Protein AF-A0A967JPM0-F1 (afdb_monomer_lite)

Secondary structure (DSSP, 8-state):
-HHHHT--HHHHHHHHHHHHH-SS-EEEPPGGGGGSTTHHHHHHHHHHHHHHTT-SSSTT-EEES--TTSS---HHHHH-GGGSPTTPPP--

Structure (mmCIF, N/CA/C/O backbone):
data_AF-A0A967JPM0-F1
#
_entry.id   AF-A0A967JPM0-F1
#
loop_
_atom_site.group_PDB
_atom_site.id
_atom_site.type_symbol
_atom_site.label_atom_id
_atom_site.label_alt_id
_atom_site.label_comp_id
_atom_site.label_asym_id
_atom_site.label_entity_id
_atom_site.label_seq_id
_atom_site.pdbx_PDB_ins_code
_atom_site.Cartn_x
_atom_site.Cartn_y
_atom_site.Cartn_z
_atom_site.occupancy
_atom_site.B_iso_or_equiv
_atom_site.auth_seq_id
_atom_site.auth_comp_id
_atom_site.auth_asym_id
_atom_site.auth_atom_id
_atom_site.pdbx_PDB_model_num
ATOM 1 N N . ALA A 1 1 ? -0.321 2.904 19.224 1.00 91.62 1 ALA A N 1
ATOM 2 C CA . ALA A 1 1 ? -0.269 3.406 17.833 1.00 91.62 1 ALA A CA 1
ATO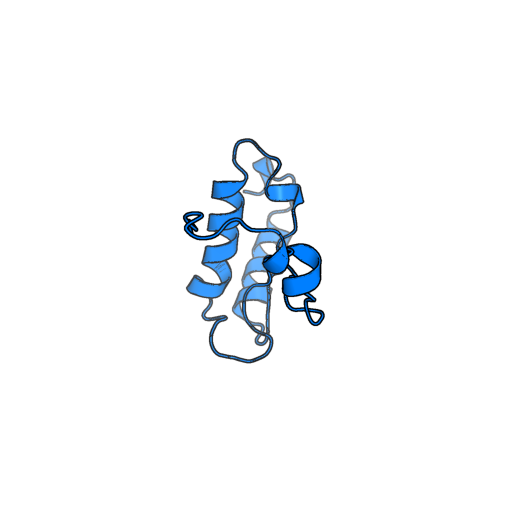M 3 C C . ALA A 1 1 ? -0.352 4.932 17.792 1.00 91.62 1 ALA A C 1
ATOM 5 O O . ALA A 1 1 ? 0.622 5.540 17.374 1.00 91.62 1 ALA A O 1
ATOM 6 N N . ALA A 1 2 ? -1.432 5.540 18.305 1.00 97.44 2 ALA A N 1
ATOM 7 C CA . ALA A 1 2 ? -1.661 6.991 18.270 1.00 97.44 2 ALA A CA 1
ATOM 8 C C . ALA A 1 2 ? -0.446 7.846 18.685 1.00 97.44 2 ALA A C 1
ATOM 10 O O . ALA A 1 2 ? 0.063 8.614 17.876 1.00 97.44 2 ALA A O 1
ATOM 11 N N . GLY A 1 3 ? 0.098 7.634 19.889 1.00 98.31 3 GLY A N 1
ATOM 12 C CA . GLY A 1 3 ? 1.247 8.411 20.380 1.00 98.31 3 GLY A CA 1
ATOM 13 C C . GLY A 1 3 ? 2.553 8.229 19.592 1.00 98.31 3 GLY A C 1
ATOM 14 O O . GLY A 1 3 ? 3.355 9.149 19.536 1.00 98.31 3 GLY A O 1
ATOM 15 N N . ILE A 1 4 ? 2.762 7.073 18.949 1.00 96.88 4 ILE A N 1
ATOM 16 C CA . ILE A 1 4 ? 3.967 6.816 18.136 1.00 96.88 4 ILE A CA 1
ATOM 17 C C . ILE A 1 4 ? 3.834 7.482 16.765 1.00 96.88 4 ILE A C 1
ATOM 19 O O . ILE A 1 4 ? 4.790 8.053 16.253 1.00 96.88 4 ILE A O 1
ATOM 23 N N . CYS A 1 5 ? 2.653 7.376 16.157 1.00 95.38 5 CYS A N 1
ATOM 24 C CA . CYS A 1 5 ? 2.401 7.882 14.811 1.00 95.38 5 CYS A CA 1
ATOM 25 C C . CYS A 1 5 ? 2.028 9.371 14.789 1.00 95.38 5 CYS A C 1
ATOM 27 O O . CYS A 1 5 ? 2.014 9.957 13.713 1.00 95.38 5 CYS A O 1
ATOM 29 N N . GLY A 1 6 ? 1.688 9.967 15.938 1.00 98.00 6 GLY A N 1
ATOM 30 C CA . GLY A 1 6 ? 1.132 11.321 16.001 1.00 98.00 6 GLY A CA 1
ATOM 31 C C . GLY A 1 6 ? -0.253 11.434 15.355 1.00 98.00 6 GLY A C 1
ATOM 32 O O . GLY A 1 6 ? -0.629 12.509 14.905 1.00 98.00 6 GLY A O 1
ATOM 33 N N . VAL A 1 7 ? -0.997 10.324 15.276 1.00 97.94 7 VAL A N 1
ATOM 34 C CA . VAL A 1 7 ? -2.332 10.252 14.660 1.00 97.94 7 VAL A CA 1
ATOM 35 C C . VAL A 1 7 ? -3.380 10.080 15.763 1.00 97.94 7 VAL A C 1
ATOM 37 O O . VAL A 1 7 ? -3.178 9.221 16.628 1.00 97.94 7 VAL A O 1
ATOM 40 N N . PRO A 1 8 ? -4.492 10.839 15.759 1.00 98.50 8 PRO A N 1
ATOM 41 C CA . PRO A 1 8 ? -5.572 10.660 16.725 1.00 98.50 8 PRO A CA 1
ATOM 42 C C . PRO A 1 8 ? -6.094 9.218 16.764 1.00 98.50 8 PRO A C 1
ATOM 44 O O . PRO A 1 8 ? -6.247 8.562 15.735 1.00 98.50 8 PRO A O 1
ATOM 47 N N . GLU A 1 9 ? -6.413 8.710 17.958 1.00 98.44 9 GLU A N 1
ATOM 48 C CA . GLU A 1 9 ? -6.924 7.338 18.106 1.00 98.44 9 GLU A CA 1
ATOM 49 C C . GLU A 1 9 ? -8.237 7.120 17.339 1.00 98.44 9 GLU A C 1
ATOM 51 O O . GLU A 1 9 ? -8.432 6.067 16.725 1.00 98.44 9 GLU A O 1
ATOM 56 N N . GLY A 1 10 ? -9.108 8.135 17.330 1.00 98.56 10 GLY A N 1
ATOM 57 C CA . GLY A 1 10 ? -10.367 8.112 16.589 1.00 98.56 10 GLY A CA 1
ATOM 58 C C . GLY A 1 10 ? -10.167 7.852 15.096 1.00 98.56 10 GLY A C 1
ATOM 59 O O . GLY A 1 10 ? -10.877 7.025 14.532 1.00 98.56 10 GLY A O 1
ATOM 60 N N . ASP A 1 11 ? -9.148 8.459 14.486 1.00 98.62 11 ASP A N 1
ATOM 61 C CA . ASP A 1 11 ? -8.859 8.306 13.057 1.00 98.62 11 ASP A CA 1
ATOM 62 C C . ASP A 1 11 ? -8.345 6.902 12.731 1.00 98.62 11 ASP A C 1
ATOM 64 O O . ASP A 1 11 ? -8.733 6.312 11.722 1.00 98.62 11 ASP A O 1
ATOM 68 N N . ILE A 1 12 ? -7.521 6.322 13.611 1.00 98.31 12 ILE A N 1
ATOM 69 C CA . ILE A 1 12 ? -7.042 4.940 13.461 1.00 98.31 12 ILE A CA 1
ATOM 70 C C . ILE A 1 12 ? -8.228 3.968 13.489 1.00 98.31 12 ILE A C 1
ATOM 72 O O . ILE A 1 12 ? -8.316 3.071 12.647 1.00 98.31 12 ILE A O 1
ATOM 76 N N . ARG A 1 13 ? -9.158 4.155 14.435 1.00 98.38 13 ARG A N 1
ATOM 77 C CA . ARG A 1 13 ? -10.365 3.324 14.549 1.00 98.38 13 ARG A CA 1
ATOM 78 C C . ARG A 1 13 ? -11.294 3.521 13.353 1.00 98.38 13 ARG A C 1
ATOM 80 O O . ARG A 1 13 ? -11.758 2.537 12.785 1.00 98.38 13 ARG A O 1
ATOM 87 N N . ALA A 1 14 ? -11.520 4.766 12.943 1.00 98.44 14 ALA A N 1
ATOM 88 C CA . ALA A 1 14 ? -12.350 5.094 11.790 1.00 98.44 14 ALA A CA 1
ATOM 89 C C . ALA A 1 14 ? -11.795 4.469 10.503 1.00 98.44 14 ALA A C 1
ATOM 91 O O . ALA A 1 14 ? -12.548 3.861 9.746 1.00 98.44 14 ALA A O 1
ATOM 92 N N . PHE A 1 15 ? -10.479 4.541 10.283 1.00 97.75 15 PHE A N 1
ATOM 93 C CA . PHE A 1 15 ? -9.825 3.878 9.158 1.00 97.75 15 PHE A CA 1
ATOM 94 C C . PHE A 1 15 ? -10.033 2.360 9.186 1.00 97.75 15 PHE A C 1
ATOM 96 O O . PHE A 1 15 ? -10.396 1.779 8.164 1.00 97.75 15 PHE A O 1
ATOM 103 N N . ALA A 1 16 ? -9.828 1.718 10.341 1.00 97.31 16 ALA A N 1
ATOM 104 C CA . ALA A 1 16 ? -9.989 0.273 10.473 1.00 97.31 16 ALA A CA 1
ATOM 105 C C . ALA A 1 16 ? -11.426 -0.173 10.143 1.00 97.31 16 ALA A C 1
ATOM 107 O O . ALA A 1 16 ? -11.613 -1.107 9.363 1.00 97.31 16 ALA A O 1
ATOM 108 N N . GLU A 1 17 ? -12.429 0.537 10.668 1.00 97.94 17 GLU A N 1
ATOM 109 C CA . GLU A 1 17 ? -13.851 0.289 10.392 1.00 97.94 17 GLU A CA 1
ATOM 110 C C . GLU A 1 17 ? -14.206 0.510 8.916 1.00 97.94 17 GLU A C 1
ATOM 112 O O . GLU A 1 17 ? -14.847 -0.338 8.290 1.00 97.94 17 GLU A O 1
ATOM 117 N N . LEU A 1 18 ? -13.758 1.627 8.330 1.00 97.69 18 LEU A N 1
ATOM 118 C CA . LEU A 1 18 ? -13.978 1.933 6.915 1.00 97.69 18 LEU A CA 1
ATOM 119 C C . LEU A 1 18 ? -13.366 0.855 6.022 1.00 97.69 18 LEU A C 1
ATOM 121 O O . LEU A 1 18 ? -14.044 0.314 5.151 1.00 97.69 18 LEU A O 1
ATOM 125 N N . TYR A 1 19 ? -12.101 0.505 6.253 1.00 97.69 19 TYR A N 1
ATOM 126 C CA . TYR A 1 19 ? -11.408 -0.483 5.436 1.00 97.69 19 TYR A CA 1
ATOM 127 C C . TYR A 1 19 ? -12.008 -1.885 5.591 1.00 97.69 19 TYR A C 1
ATOM 129 O O . TYR A 1 19 ? -12.114 -2.623 4.612 1.00 97.69 19 TYR A O 1
ATOM 137 N N . HIS A 1 20 ? -12.453 -2.253 6.796 1.00 96.31 20 HIS A N 1
ATOM 138 C CA . HIS A 1 20 ? -13.148 -3.515 7.025 1.00 96.31 20 HIS A CA 1
ATOM 139 C C . HIS A 1 20 ? -14.471 -3.574 6.246 1.00 96.31 20 HIS A C 1
ATOM 141 O O . HIS A 1 20 ? -14.678 -4.505 5.462 1.00 96.31 20 HIS A O 1
ATOM 147 N N . ARG A 1 21 ? -15.329 -2.558 6.397 1.00 96.88 21 ARG A N 1
ATOM 148 C CA . ARG A 1 21 ? -16.697 -2.551 5.856 1.00 96.88 21 ARG A CA 1
ATOM 149 C C . ARG A 1 21 ? -16.786 -2.328 4.349 1.00 96.88 21 ARG A C 1
ATOM 151 O O . ARG A 1 21 ? -17.691 -2.864 3.715 1.00 96.88 21 ARG A O 1
ATOM 158 N N . LEU A 1 22 ? -15.905 -1.516 3.770 1.00 96.69 22 LEU A N 1
ATOM 159 C CA . LEU A 1 22 ? -16.000 -1.145 2.358 1.00 96.69 22 LEU A CA 1
ATOM 160 C C . LEU A 1 22 ? -15.499 -2.269 1.447 1.00 96.69 22 LEU A C 1
ATOM 162 O O . LEU A 1 22 ? -14.429 -2.832 1.658 1.00 96.69 22 LEU A O 1
ATOM 166 N N . SER A 1 23 ? -16.259 -2.584 0.404 1.00 95.44 23 SER A N 1
ATOM 167 C CA . SER A 1 23 ? -15.843 -3.466 -0.687 1.00 95.44 23 SER A CA 1
ATOM 168 C C . SER A 1 23 ? -16.513 -2.961 -1.973 1.00 95.44 23 SER A C 1
ATOM 170 O O . SER A 1 23 ? -17.743 -2.913 -2.005 1.00 95.44 23 SER A O 1
ATOM 172 N N . PRO A 1 24 ? -15.757 -2.551 -3.008 1.00 96.50 24 PRO A N 1
ATOM 173 C CA . PRO A 1 24 ? -14.303 -2.653 -3.126 1.00 96.50 24 PRO A CA 1
ATOM 174 C C . PRO A 1 24 ? -13.513 -1.637 -2.270 1.00 96.50 24 PRO A C 1
ATOM 176 O O . PRO A 1 24 ? -13.938 -0.502 -2.081 1.00 96.50 24 PRO A O 1
ATOM 179 N N . ALA A 1 25 ? -12.338 -2.043 -1.789 1.00 97.12 25 ALA A N 1
ATOM 180 C CA . ALA A 1 25 ? -11.343 -1.240 -1.089 1.00 97.12 25 ALA A CA 1
ATOM 181 C C . ALA A 1 25 ? -9.927 -1.755 -1.415 1.00 97.12 25 ALA A C 1
ATOM 183 O O . ALA A 1 25 ? -9.581 -2.908 -1.136 1.00 97.12 25 ALA A O 1
ATOM 184 N N . ALA A 1 26 ? -9.091 -0.885 -1.980 1.00 95.62 26 ALA A N 1
ATOM 185 C CA . ALA A 1 26 ? -7.698 -1.181 -2.299 1.00 95.62 26 ALA A CA 1
ATOM 186 C C . ALA A 1 26 ? -6.740 -0.261 -1.536 1.00 95.62 26 ALA A C 1
ATOM 188 O O . ALA A 1 26 ? -7.068 0.886 -1.241 1.00 95.62 26 ALA A O 1
ATOM 189 N N . ILE A 1 27 ? -5.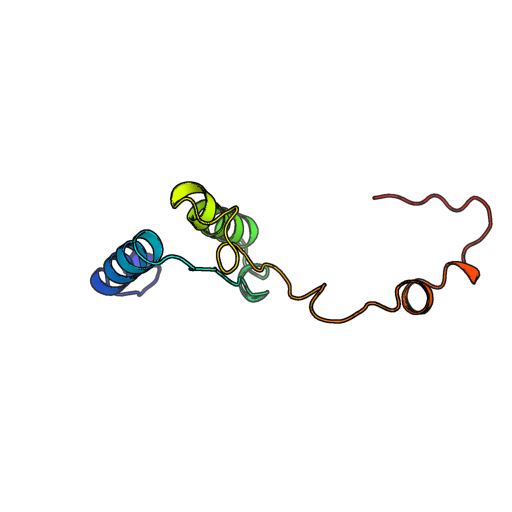537 -0.760 -1.249 1.00 95.81 27 ILE A N 1
ATOM 190 C CA . ILE A 1 27 ? -4.440 0.038 -0.691 1.00 95.81 27 ILE A CA 1
ATOM 191 C C . ILE A 1 27 ? -3.353 0.195 -1.752 1.00 95.81 27 ILE A C 1
ATOM 193 O O . ILE A 1 27 ? -2.862 -0.792 -2.297 1.00 95.81 27 ILE A O 1
ATOM 197 N N . SER A 1 28 ? -2.939 1.434 -2.016 1.00 93.19 28 SER A N 1
ATOM 198 C CA . SER A 1 28 ? -1.755 1.725 -2.826 1.00 93.19 28 SER A CA 1
ATOM 199 C C . SER A 1 28 ? -0.606 2.132 -1.913 1.00 93.19 28 SER A C 1
ATOM 201 O O . SER A 1 28 ? -0.712 3.132 -1.207 1.00 93.19 28 SER A O 1
ATO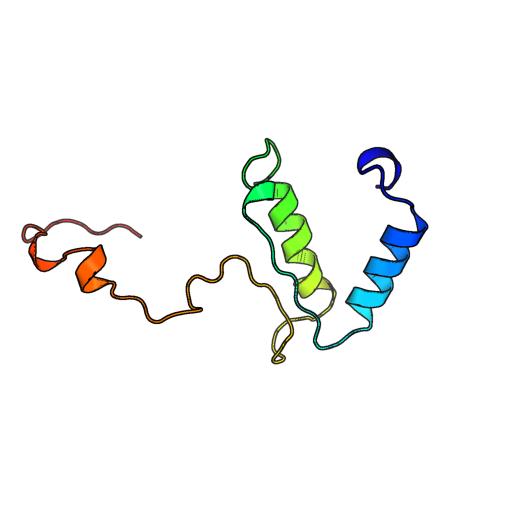M 203 N N . VAL A 1 29 ? 0.498 1.384 -1.928 1.00 92.31 29 VAL A N 1
ATOM 204 C CA . VAL A 1 29 ? 1.705 1.757 -1.174 1.00 92.31 29 VAL A CA 1
ATOM 205 C C . VAL A 1 29 ? 2.680 2.497 -2.081 1.00 92.31 29 VAL A C 1
ATOM 207 O O . VAL A 1 29 ? 2.900 2.107 -3.222 1.00 92.31 29 VAL A O 1
ATOM 210 N N . GLY A 1 30 ? 3.239 3.600 -1.583 1.00 87.06 30 GLY A N 1
ATOM 211 C CA . GLY A 1 30 ? 4.240 4.390 -2.298 1.00 87.06 30 GLY A CA 1
ATOM 212 C C . GLY A 1 30 ? 5.672 4.054 -1.880 1.00 87.06 30 GLY A C 1
ATOM 213 O O . GLY A 1 30 ? 5.913 3.437 -0.842 1.00 87.06 30 GLY A O 1
ATOM 214 N N . ASN A 1 31 ? 6.642 4.558 -2.646 1.00 88.00 31 ASN A N 1
ATOM 215 C CA . ASN A 1 31 ? 8.072 4.319 -2.407 1.00 88.00 31 ASN A CA 1
ATOM 216 C C . ASN A 1 31 ? 8.605 4.956 -1.108 1.00 88.00 31 ASN A C 1
ATOM 218 O O . ASN A 1 31 ? 9.682 4.587 -0.649 1.00 88.00 31 ASN A O 1
ATOM 222 N N . GLY A 1 32 ? 7.891 5.922 -0.514 1.00 90.25 32 GLY A N 1
ATOM 223 C CA . GLY A 1 32 ? 8.357 6.636 0.683 1.00 90.25 32 GLY A CA 1
ATOM 224 C C . GLY A 1 32 ? 8.640 5.705 1.866 1.00 90.25 32 GLY A C 1
ATOM 225 O O . GLY A 1 32 ? 9.633 5.879 2.567 1.00 90.25 32 GLY A O 1
ATOM 226 N N . LEU A 1 33 ? 7.830 4.654 2.024 1.00 90.31 33 LEU A N 1
ATOM 227 C CA . LEU A 1 33 ? 8.022 3.642 3.064 1.00 90.31 33 LEU A CA 1
ATOM 228 C C . LEU A 1 33 ? 9.293 2.814 2.849 1.00 90.31 33 LEU A C 1
ATOM 230 O O . LEU A 1 33 ? 9.909 2.398 3.822 1.00 90.31 33 LEU A O 1
ATOM 234 N N . GLU A 1 34 ? 9.718 2.596 1.599 1.00 90.19 34 GLU A N 1
ATOM 235 C CA . GLU A 1 34 ? 10.918 1.807 1.274 1.00 90.19 34 GLU A CA 1
ATOM 236 C C . GLU A 1 34 ? 12.212 2.500 1.742 1.00 90.19 34 GLU A C 1
ATOM 238 O O . GLU A 1 34 ? 13.239 1.848 1.915 1.00 90.19 34 GLU A O 1
ATOM 243 N N . ARG A 1 35 ? 12.178 3.819 1.979 1.00 90.44 35 ARG A N 1
ATOM 244 C CA . ARG A 1 35 ? 13.336 4.637 2.383 1.00 90.44 35 ARG A CA 1
ATOM 245 C C . ARG A 1 35 ? 13.372 4.892 3.889 1.00 90.44 35 ARG A C 1
ATOM 247 O O . ARG A 1 35 ? 13.679 5.990 4.341 1.00 90.44 35 ARG A O 1
ATOM 254 N N . ASN A 1 36 ? 13.067 3.861 4.670 1.00 90.38 36 ASN A N 1
ATOM 255 C CA . ASN A 1 36 ? 13.132 3.883 6.128 1.00 90.38 36 ASN A CA 1
ATOM 256 C C . ASN A 1 36 ? 13.877 2.641 6.648 1.00 90.38 36 ASN A C 1
ATOM 258 O O . ASN A 1 36 ? 13.767 1.564 6.063 1.00 90.38 36 ASN A O 1
ATOM 262 N N . ARG A 1 37 ? 14.577 2.768 7.788 1.00 94.06 37 ARG A N 1
ATOM 263 C CA . ARG A 1 37 ? 15.186 1.655 8.545 1.00 94.06 37 ARG A CA 1
ATOM 264 C C . ARG A 1 37 ? 14.247 0.451 8.683 1.00 94.06 37 ARG A C 1
ATOM 266 O O . ARG A 1 37 ? 14.703 -0.682 8.599 1.00 94.06 37 ARG A O 1
ATOM 273 N N . ASN A 1 38 ? 12.956 0.687 8.913 1.00 93.12 38 ASN A N 1
ATOM 274 C CA . ASN A 1 38 ? 11.949 -0.361 9.097 1.00 93.12 38 ASN A CA 1
ATOM 275 C C . ASN A 1 38 ? 10.988 -0.504 7.901 1.00 93.12 38 ASN A C 1
ATOM 277 O O . ASN A 1 38 ? 9.928 -1.118 8.040 1.00 93.12 38 ASN A O 1
ATOM 281 N N . GLY A 1 39 ? 11.358 0.016 6.726 1.00 93.56 39 GLY A N 1
ATOM 282 C CA . GLY A 1 39 ? 10.478 0.114 5.562 1.00 93.56 39 GLY A CA 1
ATOM 283 C C . GLY A 1 39 ? 9.871 -1.213 5.120 1.00 93.56 39 GLY A C 1
ATOM 284 O O . GLY A 1 39 ? 8.662 -1.315 4.920 1.00 93.56 39 GLY A O 1
ATOM 285 N N . GLY A 1 40 ? 10.689 -2.268 5.064 1.00 93.50 40 GLY A N 1
ATOM 286 C CA . GLY A 1 40 ? 10.216 -3.612 4.725 1.00 93.50 40 GLY A CA 1
ATOM 287 C C . GLY A 1 40 ? 9.176 -4.151 5.713 1.00 93.50 40 GLY A C 1
ATOM 288 O O . GLY A 1 40 ? 8.179 -4.736 5.296 1.00 93.50 40 GLY A O 1
ATOM 289 N N . SER A 1 41 ? 9.365 -3.919 7.015 1.00 95.56 41 SER A N 1
ATOM 290 C CA . SER A 1 41 ? 8.396 -4.325 8.041 1.00 95.56 41 SER A CA 1
ATOM 291 C C . SER A 1 41 ? 7.104 -3.512 7.954 1.00 95.56 41 SER A C 1
ATOM 293 O O . SER A 1 41 ? 6.024 -4.088 8.052 1.00 95.56 41 SER A O 1
ATOM 295 N N . GLY A 1 42 ? 7.204 -2.201 7.710 1.00 95.12 42 GLY A N 1
ATOM 296 C CA . GLY A 1 42 ? 6.044 -1.330 7.511 1.00 95.12 42 GLY A CA 1
ATOM 297 C C . GLY A 1 42 ? 5.204 -1.754 6.306 1.00 95.12 42 GLY A C 1
ATOM 298 O O . GLY A 1 42 ? 3.990 -1.900 6.420 1.00 95.12 42 GLY A O 1
ATOM 299 N N . ILE A 1 43 ? 5.854 -2.050 5.177 1.00 95.25 43 ILE A N 1
ATOM 300 C CA . ILE A 1 43 ? 5.177 -2.567 3.984 1.00 95.25 43 ILE A CA 1
ATOM 301 C C . ILE A 1 43 ? 4.478 -3.889 4.301 1.00 95.25 43 ILE A C 1
ATOM 303 O O . ILE A 1 43 ? 3.283 -3.991 4.050 1.00 95.25 43 ILE A O 1
ATOM 307 N N . ARG A 1 44 ? 5.160 -4.868 4.917 1.00 94.81 44 ARG A N 1
ATOM 308 C CA . ARG A 1 44 ? 4.538 -6.156 5.292 1.00 94.81 44 ARG A CA 1
ATOM 309 C C . ARG A 1 44 ? 3.304 -5.982 6.178 1.00 94.81 44 ARG A C 1
ATOM 311 O O . ARG A 1 44 ? 2.307 -6.659 5.945 1.00 94.81 44 ARG A O 1
ATOM 318 N N . ALA A 1 45 ? 3.352 -5.073 7.152 1.00 96.00 45 ALA A N 1
ATOM 319 C CA . ALA A 1 45 ? 2.205 -4.776 8.007 1.00 96.00 45 ALA A CA 1
ATOM 320 C C . ALA A 1 45 ? 1.014 -4.237 7.197 1.00 96.00 45 ALA A C 1
ATOM 322 O O . ALA A 1 45 ? -0.115 -4.674 7.404 1.00 96.00 45 ALA A O 1
ATOM 323 N N . ILE A 1 46 ? 1.262 -3.355 6.225 1.00 96.12 46 ILE A N 1
ATOM 324 C CA . ILE A 1 46 ? 0.219 -2.862 5.317 1.00 96.12 46 ILE A CA 1
ATOM 325 C C . ILE A 1 46 ? -0.325 -3.994 4.437 1.00 96.12 46 ILE A C 1
ATOM 327 O O . ILE A 1 46 ? -1.536 -4.097 4.267 1.00 96.12 46 ILE A O 1
ATOM 331 N N . LEU A 1 47 ? 0.545 -4.865 3.909 1.00 94.62 47 LEU A N 1
ATOM 332 C CA . LEU A 1 47 ? 0.138 -5.982 3.043 1.00 94.62 47 LEU A CA 1
ATOM 333 C C . LEU A 1 47 ? -0.740 -7.006 3.771 1.00 94.62 47 LEU A C 1
ATOM 335 O O . LEU A 1 47 ? -1.547 -7.680 3.135 1.00 94.62 47 LEU A O 1
ATOM 339 N N . ALA A 1 48 ? -0.606 -7.116 5.094 1.00 96.50 48 ALA A N 1
ATOM 340 C CA . ALA A 1 48 ? -1.452 -7.985 5.899 1.00 96.50 48 ALA A CA 1
ATOM 341 C C . ALA A 1 48 ? -2.909 -7.499 5.956 1.00 96.50 48 ALA A C 1
ATOM 343 O O . ALA A 1 48 ? -3.807 -8.324 6.070 1.00 96.50 48 ALA A O 1
ATOM 344 N N . LEU A 1 49 ? -3.173 -6.192 5.833 1.00 97.06 49 LEU A N 1
ATOM 345 C CA . LEU A 1 49 ? -4.530 -5.643 5.922 1.00 97.06 49 LEU A CA 1
ATOM 346 C C . LEU A 1 49 ? -5.493 -6.251 4.887 1.00 97.06 49 LEU A C 1
ATOM 348 O O . LEU A 1 49 ? -6.498 -6.810 5.320 1.00 97.06 49 LEU A O 1
ATOM 352 N N . PRO A 1 50 ? -5.226 -6.224 3.562 1.00 96.19 50 PRO A N 1
ATOM 353 C CA . PRO A 1 50 ? -6.118 -6.847 2.585 1.00 96.19 50 P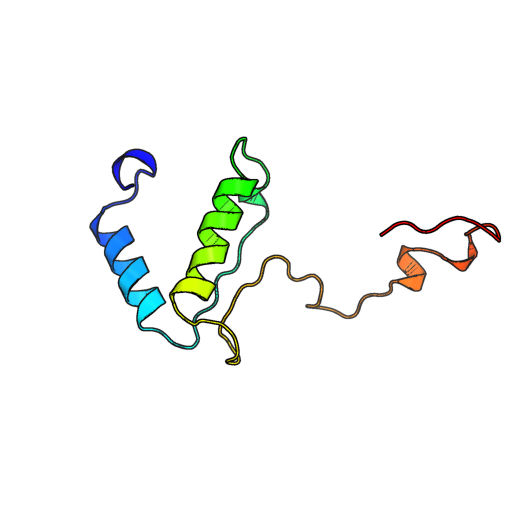RO A CA 1
ATOM 354 C C . PRO A 1 50 ? -6.256 -8.361 2.783 1.00 96.19 50 PRO A C 1
ATOM 356 O O . PRO A 1 50 ? -7.315 -8.910 2.489 1.00 96.19 50 PRO A O 1
ATOM 359 N N . ALA A 1 51 ? -5.228 -9.042 3.302 1.00 94.88 51 ALA A N 1
ATOM 360 C CA . ALA A 1 51 ? -5.312 -10.468 3.619 1.00 94.88 51 ALA A CA 1
ATOM 361 C C . ALA A 1 51 ? -6.264 -10.729 4.799 1.00 94.88 51 ALA A C 1
ATOM 363 O O . ALA A 1 51 ? -7.129 -11.595 4.713 1.00 94.88 51 ALA A O 1
ATOM 364 N N . LEU A 1 52 ? -6.142 -9.944 5.874 1.00 96.31 52 LEU A N 1
ATOM 365 C CA . LEU A 1 52 ? -6.959 -10.060 7.084 1.00 96.31 52 LEU A CA 1
ATOM 366 C C . LEU A 1 52 ? -8.416 -9.649 6.858 1.00 96.31 52 LEU A C 1
ATOM 368 O O . LEU A 1 52 ? -9.311 -10.191 7.498 1.00 96.31 52 LEU A O 1
ATOM 372 N N . THR A 1 53 ? -8.666 -8.693 5.963 1.00 96.19 53 THR A N 1
ATOM 373 C CA . THR A 1 53 ? -10.014 -8.164 5.705 1.00 96.19 53 THR A CA 1
ATOM 374 C C . THR A 1 53 ? -10.655 -8.722 4.432 1.00 96.19 53 THR A C 1
ATOM 376 O O . THR A 1 53 ? -11.679 -8.203 3.985 1.00 96.19 53 THR A O 1
ATOM 379 N N . GLY A 1 54 ? -10.079 -9.779 3.845 1.00 95.38 54 GLY A N 1
ATOM 380 C CA . GLY A 1 54 ? -10.664 -10.486 2.702 1.00 95.38 54 GLY A CA 1
ATOM 381 C C . GLY A 1 54 ? -10.737 -9.654 1.416 1.00 95.38 54 GLY A C 1
ATOM 382 O O . GLY A 1 54 ? -11.646 -9.834 0.611 1.00 95.38 54 GLY A O 1
ATOM 383 N N . LYS A 1 55 ? -9.798 -8.728 1.198 1.00 97.00 55 LYS A N 1
ATOM 384 C CA . LYS A 1 55 ? -9.762 -7.826 0.031 1.00 97.00 55 LYS A CA 1
ATOM 385 C C . LYS A 1 55 ? -8.968 -8.420 -1.133 1.00 97.00 55 LYS A C 1
ATOM 387 O O . LYS A 1 55 ? -8.285 -7.698 -1.849 1.00 97.00 55 LYS A O 1
ATOM 392 N N . PHE A 1 56 ? -9.056 -9.723 -1.366 1.00 95.44 56 PHE A N 1
ATOM 393 C CA . PHE A 1 56 ? -8.515 -10.350 -2.574 1.00 95.44 56 PHE A CA 1
ATOM 394 C C . PHE A 1 56 ? -9.621 -11.091 -3.329 1.00 95.44 56 PHE A C 1
ATOM 396 O O . PHE A 1 56 ? -10.631 -11.476 -2.752 1.00 95.44 56 PHE A O 1
ATOM 403 N N . GLY A 1 57 ? -9.453 -11.247 -4.644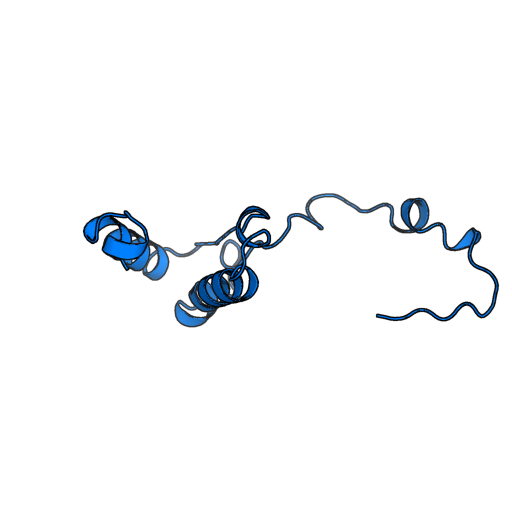 1.00 92.81 57 GLY A N 1
ATOM 404 C CA . GLY A 1 57 ? -10.386 -12.000 -5.492 1.00 92.81 57 GLY A CA 1
ATOM 405 C C . GLY A 1 57 ? -11.595 -11.223 -6.031 1.00 92.81 57 GLY A C 1
ATOM 406 O O . GLY A 1 57 ? -12.323 -11.755 -6.857 1.00 92.81 57 GLY A O 1
ATOM 407 N N . THR A 1 58 ? -11.803 -9.961 -5.637 1.00 94.62 58 THR A N 1
ATOM 408 C CA . THR A 1 58 ? -12.855 -9.090 -6.205 1.00 94.62 58 THR A CA 1
ATOM 409 C C . THR A 1 58 ? -12.238 -7.897 -6.928 1.00 94.62 58 THR A C 1
ATOM 411 O O . THR A 1 58 ? -11.305 -7.271 -6.423 1.00 94.62 58 THR A O 1
ATOM 414 N N . ARG A 1 59 ? -12.758 -7.543 -8.108 1.00 94.94 59 ARG A N 1
ATOM 415 C CA . ARG A 1 59 ? -12.279 -6.378 -8.867 1.00 94.94 59 ARG A CA 1
ATOM 416 C C . ARG A 1 59 ? -12.442 -5.093 -8.044 1.00 94.94 59 ARG A C 1
ATOM 418 O O . ARG A 1 59 ? -13.515 -4.825 -7.520 1.00 94.94 59 ARG A O 1
ATOM 425 N N . GLY A 1 60 ? -11.374 -4.300 -7.961 1.00 93.31 60 GLY A N 1
ATOM 426 C CA . GLY A 1 60 ? -11.325 -3.068 -7.164 1.00 93.31 60 GLY A CA 1
ATOM 427 C C . GLY A 1 60 ? -10.866 -3.268 -5.715 1.00 93.31 60 GLY A C 1
ATOM 428 O O . GLY A 1 60 ? -10.521 -2.289 -5.061 1.00 93.31 60 GLY A O 1
ATOM 429 N N . ASN A 1 61 ? -10.805 -4.510 -5.226 1.00 96.38 61 ASN A N 1
ATOM 430 C CA . ASN A 1 61 ? -10.112 -4.847 -3.986 1.00 96.38 61 ASN A CA 1
ATOM 431 C C . ASN A 1 61 ? -8.612 -5.075 -4.239 1.00 96.38 61 ASN A C 1
ATOM 433 O O . ASN A 1 61 ? -8.186 -5.347 -5.364 1.00 96.38 61 ASN A O 1
ATOM 437 N N . GLY A 1 62 ? -7.820 -5.020 -3.169 1.00 94.75 62 GLY A N 1
ATOM 438 C CA . GLY A 1 62 ? -6.462 -5.558 -3.155 1.00 94.75 62 GLY A CA 1
ATOM 439 C C . GLY A 1 62 ? -5.390 -4.524 -2.869 1.00 94.75 62 GLY A C 1
ATOM 440 O O . GLY A 1 62 ? -5.580 -3.582 -2.098 1.00 94.75 62 GLY A O 1
ATOM 441 N N . LEU A 1 63 ? -4.224 -4.745 -3.464 1.00 94.12 63 LEU A N 1
ATOM 442 C CA . LEU A 1 63 ? -3.023 -3.971 -3.210 1.00 94.12 63 LEU A CA 1
ATOM 443 C C . LEU A 1 63 ? -2.389 -3.533 -4.526 1.00 94.12 63 LEU A C 1
ATOM 445 O O . LEU A 1 63 ? -2.184 -4.345 -5.426 1.00 94.12 63 LEU A O 1
ATOM 449 N N . ILE A 1 64 ? -1.991 -2.267 -4.589 1.00 91.88 64 ILE A N 1
ATOM 450 C CA . ILE A 1 64 ? -1.181 -1.718 -5.670 1.00 91.88 64 ILE A CA 1
ATOM 451 C C . ILE A 1 64 ? 0.167 -1.305 -5.077 1.00 91.88 64 ILE A C 1
ATOM 453 O O . ILE A 1 64 ? 0.290 -0.264 -4.439 1.00 91.88 64 ILE A O 1
ATOM 457 N N . ALA A 1 65 ? 1.191 -2.142 -5.256 1.00 87.94 65 ALA A N 1
ATOM 458 C CA . ALA A 1 65 ? 2.537 -1.823 -4.773 1.00 87.94 65 ALA A CA 1
ATOM 459 C C . ALA A 1 65 ? 3.300 -0.906 -5.735 1.00 87.94 65 ALA A C 1
ATOM 461 O O . ALA A 1 65 ? 4.002 0.005 -5.313 1.00 87.94 65 ALA A O 1
ATOM 462 N N . LYS A 1 66 ? 3.163 -1.149 -7.042 1.00 83.50 66 LYS A N 1
ATOM 463 C CA . LYS A 1 66 ? 3.729 -0.325 -8.116 1.00 83.50 66 LYS A CA 1
ATOM 464 C C . LYS A 1 66 ? 2.795 -0.378 -9.317 1.00 83.50 66 LYS A C 1
ATOM 466 O O . LYS A 1 66 ? 2.286 -1.442 -9.661 1.00 83.50 66 LYS A O 1
ATOM 471 N N . ALA A 1 67 ? 2.639 0.742 -10.016 1.00 79.75 67 ALA A N 1
ATOM 472 C CA . ALA A 1 67 ? 1.861 0.835 -11.253 1.00 79.75 67 ALA A CA 1
ATOM 473 C C . ALA A 1 67 ? 2.626 0.279 -12.476 1.00 79.75 67 ALA A C 1
ATOM 475 O O . ALA A 1 67 ? 2.503 0.783 -13.587 1.00 79.75 67 ALA A O 1
ATOM 476 N N . GLY A 1 68 ? 3.450 -0.758 -12.285 1.00 80.69 68 GLY A N 1
ATOM 477 C CA . GLY A 1 68 ? 4.360 -1.257 -13.318 1.00 80.69 68 GLY A CA 1
ATOM 478 C C . GLY A 1 68 ? 3.650 -1.815 -14.553 1.00 80.69 68 GLY A C 1
ATOM 479 O O . GLY A 1 68 ? 4.272 -1.906 -15.601 1.00 80.69 68 GLY A O 1
ATOM 480 N N . ALA A 1 69 ? 2.374 -2.181 -14.438 1.00 80.81 69 ALA A N 1
ATOM 481 C CA . ALA A 1 69 ? 1.544 -2.676 -15.536 1.00 80.81 69 ALA A CA 1
ATOM 482 C C . ALA A 1 69 ? 0.495 -1.653 -16.013 1.00 80.81 69 ALA A C 1
ATOM 484 O O . ALA A 1 69 ? -0.401 -2.014 -16.767 1.00 80.81 69 ALA A O 1
ATOM 485 N N . ALA A 1 70 ? 0.578 -0.390 -15.575 1.00 85.25 70 ALA A N 1
ATOM 486 C CA . ALA A 1 70 ? -0.381 0.638 -15.986 1.00 85.25 70 ALA A CA 1
ATOM 487 C C . ALA A 1 70 ? -0.277 0.991 -17.480 1.00 85.25 70 ALA A C 1
ATOM 489 O O . ALA A 1 70 ? -1.255 1.442 -18.068 1.00 85.25 70 ALA A O 1
ATOM 490 N N . PHE A 1 71 ? 0.887 0.756 -18.092 1.00 87.69 71 PHE A N 1
ATOM 491 C CA . PHE A 1 71 ? 1.137 0.984 -19.513 1.00 87.69 71 PHE A CA 1
ATOM 492 C C . PHE A 1 71 ? 1.861 -0.222 -20.131 1.00 87.69 71 PHE A C 1
ATOM 494 O O . PHE A 1 71 ? 2.626 -0.891 -19.423 1.00 87.69 71 PHE A O 1
ATOM 501 N N . PRO A 1 72 ? 1.665 -0.500 -21.436 1.00 88.94 72 PRO A N 1
ATOM 502 C CA . PRO A 1 72 ? 2.442 -1.511 -22.143 1.00 88.94 72 PRO A CA 1
ATOM 503 C C . PRO A 1 72 ? 3.943 -1.225 -22.031 1.00 88.94 72 PRO A C 1
ATOM 505 O O . PRO A 1 72 ? 4.395 -0.105 -22.271 1.00 88.94 72 PRO A O 1
ATOM 508 N N . LYS A 1 73 ? 4.725 -2.242 -21.667 1.00 89.00 73 LYS A N 1
ATOM 509 C CA . LYS A 1 73 ? 6.186 -2.140 -21.606 1.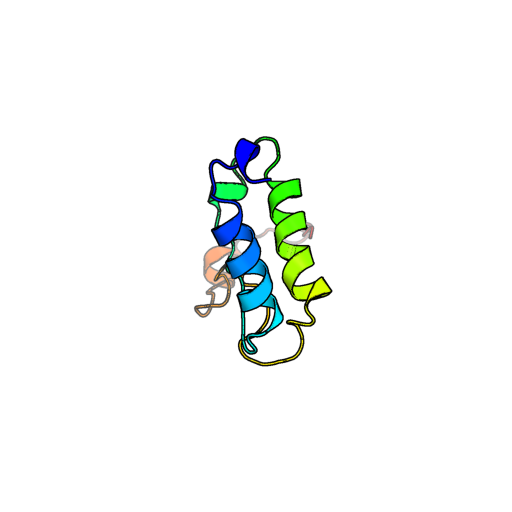00 89.00 73 LYS A CA 1
ATOM 510 C C . LYS A 1 73 ? 6.791 -2.481 -22.962 1.00 89.00 73 LYS A C 1
ATOM 512 O O . LYS A 1 73 ? 6.353 -3.417 -23.620 1.00 89.00 73 LYS A O 1
ATOM 517 N N . THR A 1 74 ? 7.858 -1.783 -23.328 1.00 92.50 74 THR A N 1
ATOM 518 C CA . THR A 1 74 ? 8.706 -2.106 -24.484 1.00 92.50 74 THR A CA 1
ATOM 519 C C . THR A 1 74 ? 9.971 -2.831 -24.023 1.00 92.50 74 THR A C 1
ATOM 521 O O . THR A 1 74 ? 11.088 -2.350 -24.203 1.00 92.50 74 THR A O 1
ATOM 524 N N . THR A 1 75 ? 9.792 -3.979 -23.366 1.00 90.19 75 THR A N 1
ATOM 525 C CA . THR A 1 75 ? 10.866 -4.696 -22.661 1.00 90.19 75 THR A CA 1
ATOM 526 C C . THR A 1 75 ? 12.066 -4.997 -23.560 1.00 90.19 75 THR A C 1
ATOM 528 O O . THR A 1 75 ? 13.186 -4.723 -23.146 1.00 90.19 75 THR A O 1
ATOM 531 N N . ASP A 1 76 ? 11.850 -5.415 -24.809 1.00 93.31 76 ASP A N 1
ATOM 532 C CA . ASP A 1 76 ? 12.938 -5.684 -25.763 1.00 93.31 76 ASP A CA 1
ATOM 533 C C . ASP A 1 76 ? 13.763 -4.429 -26.075 1.00 93.31 76 ASP A C 1
ATOM 535 O O . ASP A 1 76 ? 14.988 -4.479 -26.167 1.00 93.31 76 ASP A O 1
ATOM 539 N N . ARG A 1 77 ? 13.109 -3.263 -26.163 1.00 93.38 77 ARG A N 1
ATOM 540 C CA . ARG A 1 77 ? 13.797 -1.981 -26.382 1.00 93.38 77 ARG A CA 1
ATOM 541 C C . ARG A 1 77 ? 14.580 -1.536 -25.152 1.00 93.38 77 ARG A C 1
ATOM 543 O O . ARG A 1 77 ? 15.621 -0.907 -25.307 1.00 93.38 77 ARG A O 1
ATOM 550 N N . LEU A 1 78 ? 14.068 -1.825 -23.954 1.00 91.31 78 LEU A N 1
ATOM 551 C CA . LEU A 1 78 ? 14.705 -1.458 -22.689 1.00 91.31 78 LEU A CA 1
ATOM 552 C C . LEU A 1 78 ? 15.878 -2.385 -22.343 1.00 91.31 78 LEU A C 1
ATOM 554 O O . LEU A 1 78 ? 16.910 -1.913 -21.881 1.00 91.31 78 LEU A O 1
ATOM 558 N N . GLN A 1 79 ? 15.705 -3.691 -22.540 1.00 92.00 79 GLN A N 1
ATOM 559 C CA . GLN A 1 79 ? 16.668 -4.720 -22.143 1.00 92.00 79 GLN A CA 1
ATOM 560 C C . GLN A 1 79 ? 17.695 -5.037 -23.234 1.00 92.00 79 GLN A C 1
ATOM 562 O O . GLN A 1 79 ? 18.745 -5.576 -22.903 1.00 92.00 79 GLN A O 1
ATOM 567 N N . ARG A 1 80 ? 17.415 -4.699 -24.504 1.00 93.94 80 ARG A N 1
ATOM 568 C CA . ARG A 1 80 ? 18.300 -4.929 -25.661 1.00 93.94 80 ARG A CA 1
ATOM 569 C C . ARG A 1 80 ? 18.884 -6.351 -25.699 1.00 93.94 80 ARG A C 1
ATOM 571 O O . ARG A 1 80 ? 20.105 -6.512 -25.690 1.00 93.94 80 ARG A O 1
ATOM 578 N N . PRO A 1 81 ? 18.034 -7.397 -25.743 1.00 92.25 81 PRO A N 1
ATOM 579 C CA . PRO A 1 81 ? 18.504 -8.783 -25.776 1.00 92.25 81 PRO A CA 1
ATOM 580 C C . PRO A 1 81 ? 19.368 -9.081 -27.010 1.00 92.25 81 PRO A C 1
ATOM 582 O O . PRO A 1 81 ? 20.211 -9.969 -26.970 1.00 92.25 81 PRO A O 1
ATOM 585 N N . ASP A 1 82 ? 19.214 -8.302 -28.081 1.00 94.19 82 ASP A N 1
ATOM 586 C CA . ASP A 1 82 ? 20.042 -8.348 -29.287 1.00 94.19 82 ASP A CA 1
ATOM 587 C C . ASP A 1 82 ? 21.518 -7.984 -29.044 1.00 94.19 82 ASP A C 1
ATOM 589 O O . ASP A 1 82 ? 22.376 -8.364 -29.835 1.00 94.19 82 ASP A O 1
ATOM 593 N N . LEU A 1 83 ? 21.828 -7.274 -27.954 1.00 95.00 83 LEU A N 1
ATOM 594 C CA . LEU A 1 83 ? 23.199 -6.938 -27.558 1.00 95.00 83 LEU A CA 1
ATOM 595 C C . LEU A 1 83 ? 23.831 -7.974 -26.619 1.00 95.00 83 LEU A C 1
ATOM 597 O O . LEU A 1 83 ? 24.994 -7.825 -26.243 1.00 95.00 83 LEU A O 1
ATOM 601 N N . VAL A 1 84 ? 23.082 -8.995 -26.199 1.00 94.19 84 VAL A N 1
ATOM 602 C CA . VAL A 1 84 ? 23.545 -9.972 -25.211 1.00 94.19 84 VAL A CA 1
ATOM 603 C C . VAL A 1 84 ? 24.399 -11.045 -25.900 1.00 94.19 84 VAL A C 1
ATOM 605 O O . VAL A 1 84 ? 23.907 -11.721 -26.805 1.00 94.19 84 VAL A O 1
ATOM 608 N N . PRO A 1 85 ? 25.659 -11.267 -25.474 1.00 95.94 85 PRO A N 1
ATOM 609 C CA . PRO A 1 85 ? 26.482 -12.342 -26.018 1.00 95.94 85 PRO A CA 1
ATOM 610 C C . PRO A 1 85 ? 25.834 -13.717 -25.831 1.00 95.94 85 PRO A C 1
ATOM 612 O O . PRO A 1 85 ? 25.252 -14.012 -24.780 1.00 95.94 85 PRO A O 1
ATOM 615 N N . ALA A 1 86 ? 25.976 -14.584 -26.831 1.00 94.81 86 ALA A N 1
ATOM 616 C CA . ALA A 1 86 ? 25.480 -15.953 -26.760 1.00 94.81 86 ALA A CA 1
ATOM 617 C C . ALA A 1 86 ? 26.032 -16.681 -25.518 1.00 94.81 86 ALA A C 1
ATOM 619 O O . ALA A 1 86 ? 27.220 -16.600 -25.212 1.00 94.81 86 ALA A O 1
ATOM 620 N N . GLY A 1 87 ? 25.160 -17.385 -24.792 1.00 94.62 87 GLY A N 1
ATOM 621 C CA . GLY A 1 87 ? 25.525 -18.105 -23.566 1.00 94.62 87 GLY A CA 1
ATOM 622 C C . GLY A 1 87 ? 25.569 -17.251 -22.292 1.00 94.62 87 GLY A C 1
ATOM 623 O O . GLY A 1 87 ? 25.887 -17.780 -21.227 1.00 94.62 87 GLY A O 1
ATOM 624 N N . THR A 1 88 ? 25.223 -15.959 -22.357 1.00 94.19 88 THR A N 1
ATOM 625 C CA . THR A 1 88 ? 25.103 -15.114 -21.157 1.00 94.19 88 THR A CA 1
ATOM 626 C C . THR A 1 88 ? 24.020 -15.661 -20.226 1.00 94.19 88 THR A C 1
ATOM 628 O O . THR A 1 88 ? 22.853 -15.780 -20.598 1.00 94.19 88 THR A O 1
ATOM 631 N N . ARG A 1 89 ? 24.405 -15.984 -18.988 1.00 93.25 89 ARG A N 1
ATOM 632 C CA . ARG A 1 89 ? 23.497 -16.499 -17.958 1.00 93.25 89 ARG A CA 1
ATOM 633 C C . ARG A 1 89 ? 22.486 -15.431 -17.540 1.00 93.25 89 ARG A C 1
ATOM 635 O O . ARG A 1 89 ? 22.870 -14.333 -17.149 1.00 93.25 89 ARG A O 1
ATOM 642 N N . THR A 1 90 ? 21.207 -15.791 -17.515 1.00 88.06 90 THR A N 1
ATOM 643 C CA . THR A 1 90 ? 20.149 -14.990 -16.883 1.00 88.06 90 THR A CA 1
ATOM 644 C C . THR A 1 90 ? 19.896 -15.495 -15.462 1.00 88.06 90 THR A C 1
ATOM 646 O O . THR A 1 90 ? 19.886 -16.703 -15.224 1.00 88.06 90 THR A O 1
ATOM 649 N N . ILE A 1 91 ? 19.704 -14.582 -14.511 1.00 85.38 91 ILE A N 1
ATOM 650 C CA . ILE A 1 91 ? 19.315 -14.898 -13.131 1.00 85.38 91 ILE A CA 1
ATOM 651 C C . ILE A 1 91 ? 18.038 -14.116 -12.826 1.00 85.38 91 ILE A C 1
ATOM 653 O O . ILE A 1 91 ? 18.008 -12.907 -13.045 1.00 85.38 91 ILE A O 1
ATOM 657 N N . ASN A 1 92 ? 17.017 -14.816 -12.330 1.00 50.44 92 ASN A N 1
ATOM 658 C CA . ASN A 1 92 ? 15.841 -14.274 -11.650 1.00 50.44 92 ASN A CA 1
ATOM 659 C C . ASN A 1 92 ? 15.470 -15.219 -10.510 1.00 50.44 92 ASN A C 1
ATOM 661 O O . ASN A 1 92 ? 15.522 -16.446 -10.755 1.00 50.44 92 ASN A O 1
#

pLDDT: mean 93.24, std 6.1, range [50.44, 98.62]

Radius of gyration: 19.15 Å; chains: 1; bounding box: 43×29×50 Å

Foldseek 3Di:
DCVVVVHDPVVVVVVLVCLLPDPPDEEEDDCPLVPDPCSVVVVVVVQVSCVVSVQPDDPSGYYHDDCPVVDDDPCCVVVVVVPDDPPDDDDD

Sequence (92 aa):
AAGICGVPEGDIRAFAELYHRLSPAAISVGNGLERNRNGGSGIRAILALPALTGKFGTRGNGLIAKAGAAFPKTTDRLQRPDLVPAGTRTIN